Protein AF-A0A939JYM8-F1 (afdb_monomer_lite)

Organism: NCBI:txid2817059

Structure (mmCIF, N/CA/C/O backbone):
data_AF-A0A939JYM8-F1
#
_entry.id   AF-A0A939JYM8-F1
#
loop_
_atom_site.group_PDB
_atom_site.id
_atom_site.type_symbol
_atom_site.label_atom_id
_atom_site.label_alt_id
_atom_site.label_comp_id
_atom_site.label_asym_id
_atom_site.label_entity_id
_atom_site.label_seq_id
_atom_site.pdbx_PDB_ins_code
_atom_site.Cartn_x
_atom_site.Cartn_y
_atom_site.Cartn_z
_atom_site.occupancy
_atom_site.B_iso_or_equiv
_atom_site.auth_seq_id
_atom_site.auth_comp_id
_atom_site.auth_asym_id
_atom_site.auth_atom_id
_atom_site.pdbx_PDB_model_num
ATOM 1 N N . MET A 1 1 ? -61.105 2.558 49.503 1.00 44.53 1 MET A N 1
ATOM 2 C CA . MET A 1 1 ? -59.947 3.460 49.688 1.00 44.53 1 MET A CA 1
ATOM 3 C C . MET A 1 1 ? -58.892 2.733 50.504 1.00 44.53 1 MET A C 1
ATOM 5 O O . MET A 1 1 ? -59.132 2.468 51.673 1.00 44.53 1 MET A O 1
ATOM 9 N N . LYS A 1 2 ? -57.774 2.351 49.883 1.00 36.66 2 LYS A N 1
ATOM 10 C CA . LYS A 1 2 ? -56.548 1.917 50.567 1.00 36.66 2 LYS A CA 1
ATOM 11 C C . LYS A 1 2 ? -55.381 2.245 49.642 1.00 36.66 2 LYS A C 1
ATOM 13 O O . LYS A 1 2 ? -55.124 1.546 48.672 1.00 36.66 2 LYS A O 1
ATOM 18 N N . THR A 1 3 ? -54.771 3.388 49.916 1.00 41.59 3 THR A N 1
ATOM 19 C CA . THR A 1 3 ? -53.534 3.872 49.314 1.00 41.59 3 THR A CA 1
ATOM 20 C C . THR A 1 3 ? -52.394 3.000 49.832 1.00 41.59 3 THR A C 1
ATOM 22 O O . THR A 1 3 ? -52.238 2.877 51.047 1.00 41.59 3 THR A O 1
ATOM 25 N N . GLN A 1 4 ? -51.607 2.390 48.949 1.00 44.94 4 GLN A N 1
ATOM 26 C CA . GLN A 1 4 ? -50.320 1.808 49.323 1.00 44.94 4 GLN A CA 1
ATOM 27 C C . GLN A 1 4 ? -49.233 2.310 48.375 1.00 44.94 4 GLN A C 1
ATOM 29 O O . GLN A 1 4 ? -49.414 2.380 47.162 1.00 44.94 4 GLN A O 1
ATOM 34 N N . LEU A 1 5 ? -48.155 2.756 49.013 1.00 40.38 5 LEU A N 1
ATOM 35 C CA . LEU A 1 5 ? -47.021 3.493 48.481 1.00 40.38 5 LEU A CA 1
ATOM 36 C C . LEU A 1 5 ? -46.129 2.618 47.587 1.00 40.38 5 LEU A C 1
ATOM 38 O O . LEU A 1 5 ? -45.858 1.467 47.922 1.00 40.38 5 LEU A O 1
ATOM 42 N N . LEU A 1 6 ? -45.619 3.201 46.496 1.00 39.09 6 LEU A N 1
ATOM 43 C CA . LEU A 1 6 ? -44.489 2.659 45.738 1.00 39.09 6 LEU A CA 1
ATOM 44 C C . LEU A 1 6 ? -43.197 2.737 46.567 1.00 39.09 6 LEU A C 1
ATOM 46 O O . LEU A 1 6 ? -42.933 3.786 47.159 1.00 39.09 6 LEU A O 1
ATOM 50 N N . PRO A 1 7 ? -42.307 1.737 46.483 1.00 45.88 7 PRO A N 1
ATOM 51 C CA . PRO A 1 7 ? -40.888 1.961 46.686 1.00 45.88 7 PRO A CA 1
ATOM 52 C C . PRO A 1 7 ? -4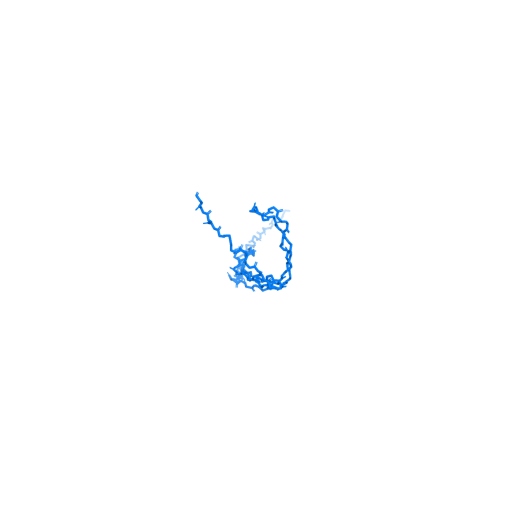0.200 2.245 45.339 1.00 45.88 7 PRO A C 1
ATOM 54 O O . PRO A 1 7 ? -40.140 1.392 44.453 1.00 45.88 7 PRO A O 1
ATOM 57 N N . LEU A 1 8 ? -39.663 3.464 45.205 1.00 43.06 8 LEU A N 1
ATOM 58 C CA . LEU A 1 8 ? -38.592 3.797 44.264 1.00 43.06 8 LEU A CA 1
ATOM 59 C C . LEU A 1 8 ? -37.386 2.902 44.588 1.00 43.06 8 LEU A C 1
ATOM 61 O O . LEU A 1 8 ? -36.743 3.089 45.621 1.00 43.06 8 LEU A O 1
ATOM 65 N N . LEU A 1 9 ? -37.061 1.956 43.710 1.00 34.94 9 LEU A N 1
ATOM 66 C CA . LEU A 1 9 ? -35.791 1.242 43.764 1.00 34.94 9 LEU A CA 1
ATOM 67 C C . LEU A 1 9 ? -34.833 1.908 42.775 1.00 34.94 9 LEU A C 1
ATOM 69 O O . LEU A 1 9 ? -34.888 1.683 41.568 1.00 34.94 9 LEU A O 1
ATOM 73 N N . VAL A 1 10 ? -33.979 2.782 43.303 1.00 42.19 10 VAL A N 1
ATOM 74 C CA . VAL A 1 10 ? -32.815 3.300 42.584 1.00 42.19 10 VAL A CA 1
ATOM 75 C C . VAL A 1 10 ? -31.847 2.131 42.414 1.00 42.19 10 VAL A C 1
ATOM 77 O O . VAL A 1 10 ? -31.205 1.710 43.375 1.00 42.19 10 VAL A O 1
ATOM 80 N N . CYS A 1 11 ? -31.732 1.595 41.200 1.00 32.75 11 CYS A N 1
ATOM 81 C CA . CYS A 1 11 ? -30.647 0.682 40.856 1.00 32.75 11 CYS A CA 1
ATOM 82 C C . CYS A 1 11 ? -29.322 1.462 40.809 1.00 32.75 11 CYS A C 1
ATOM 84 O O . CYS A 1 11 ? -28.841 1.841 39.744 1.00 32.75 11 CYS A O 1
ATOM 86 N N . LEU A 1 12 ? -28.712 1.675 41.980 1.00 41.34 12 LEU A N 1
ATOM 87 C CA . LEU A 1 12 ? -27.259 1.778 42.132 1.00 41.34 12 LEU A CA 1
ATOM 88 C C . LEU A 1 12 ? -26.666 0.375 41.939 1.00 41.34 12 LEU A C 1
ATOM 90 O O . LEU A 1 12 ? -26.198 -0.265 42.876 1.00 41.34 12 LEU A O 1
ATOM 94 N N . THR A 1 13 ? -26.698 -0.136 40.715 1.00 48.91 13 THR A N 1
ATOM 95 C CA . THR A 1 13 ? -25.802 -1.224 40.327 1.00 48.91 13 THR A CA 1
ATOM 96 C C . THR A 1 13 ? -24.778 -0.600 39.418 1.00 48.91 13 THR A C 1
ATOM 98 O O . THR A 1 13 ? -25.074 -0.294 38.263 1.00 48.91 13 THR A O 1
ATOM 101 N N . GLY A 1 14 ? -23.604 -0.343 39.998 1.00 43.94 14 GLY A N 1
ATOM 102 C CA . GLY A 1 14 ? -22.420 0.086 39.282 1.00 43.94 14 GLY A CA 1
ATOM 103 C C . GLY A 1 14 ? -22.277 -0.745 38.020 1.00 43.94 14 GLY A C 1
ATOM 104 O O . GLY A 1 14 ? -21.952 -1.931 38.075 1.00 43.94 14 GLY A O 1
ATOM 105 N N . GLY A 1 15 ? -22.552 -0.111 36.882 1.00 39.03 15 GLY A N 1
ATOM 106 C CA . GLY A 1 15 ? -22.047 -0.594 35.620 1.00 39.03 15 GLY A CA 1
ATOM 107 C C . GLY A 1 15 ? -20.542 -0.579 35.782 1.00 39.03 15 GLY A C 1
ATOM 108 O O . GLY A 1 15 ? -19.943 0.493 35.854 1.00 39.03 15 GLY A O 1
ATOM 109 N N . ALA A 1 16 ? -19.946 -1.761 35.921 1.00 51.94 16 ALA A N 1
ATOM 110 C CA . ALA A 1 16 ? -18.537 -1.926 35.658 1.00 51.94 16 ALA A CA 1
ATOM 111 C C . ALA A 1 16 ? -18.325 -1.322 34.270 1.00 51.94 16 ALA A C 1
ATOM 113 O O . ALA A 1 16 ? -18.762 -1.881 33.263 1.00 51.94 16 ALA A O 1
ATOM 114 N N . ALA A 1 17 ? -17.749 -0.122 34.227 1.00 49.97 17 ALA A N 1
ATOM 115 C CA . ALA A 1 17 ? -17.163 0.393 33.016 1.00 49.97 17 ALA A CA 1
ATOM 116 C C . ALA A 1 17 ? -16.072 -0.620 32.690 1.00 49.97 17 ALA A C 1
ATOM 118 O O . ALA A 1 17 ? -14.997 -0.602 33.288 1.00 49.97 17 ALA A O 1
ATOM 119 N N . PHE A 1 18 ? -16.406 -1.587 31.834 1.00 44.19 18 PHE A N 1
ATOM 120 C CA . PHE A 1 18 ? -15.431 -2.458 31.219 1.00 44.19 18 PHE A CA 1
ATOM 121 C C . PHE A 1 18 ? -14.400 -1.510 30.632 1.00 44.19 18 PHE A C 1
ATOM 123 O O . PHE A 1 18 ? -14.721 -0.721 29.743 1.00 44.19 18 PHE A O 1
ATOM 130 N N . ALA 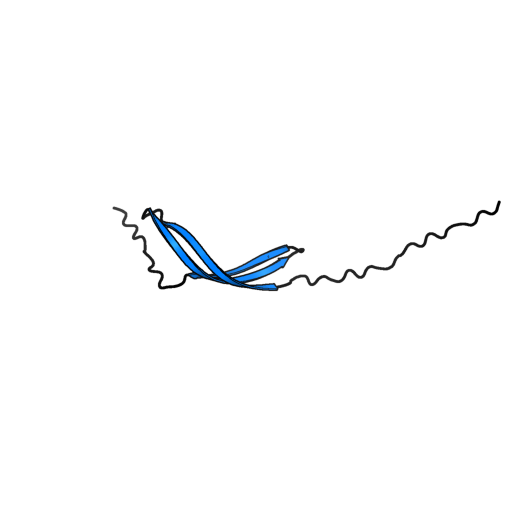A 1 19 ? -13.205 -1.500 31.219 1.00 47.44 19 ALA A N 1
ATOM 131 C CA . ALA A 1 19 ? -12.088 -0.744 30.703 1.00 47.44 19 ALA A CA 1
ATOM 132 C C . ALA A 1 19 ? -11.843 -1.273 29.289 1.00 47.44 19 ALA A C 1
ATOM 134 O O . ALA A 1 19 ? -11.243 -2.329 29.095 1.00 47.44 19 ALA A O 1
ATOM 135 N N . GLN A 1 20 ? -12.420 -0.590 28.304 1.00 49.84 20 GLN A N 1
ATOM 136 C CA . GLN A 1 20 ? -12.250 -0.911 26.905 1.00 49.84 20 GLN A CA 1
ATOM 137 C C . GLN A 1 20 ? -10.765 -0.731 26.623 1.00 49.84 20 GLN A C 1
ATOM 139 O O . GLN A 1 20 ? -10.244 0.369 26.809 1.00 49.84 20 GLN A O 1
ATOM 144 N N . SER A 1 21 ? -10.081 -1.819 26.264 1.00 55.50 21 SER A N 1
ATOM 145 C CA . SER A 1 21 ? -8.641 -1.813 26.018 1.00 55.50 21 SER A CA 1
ATOM 146 C C . SER A 1 21 ? -8.276 -0.629 25.116 1.00 55.50 21 SER A C 1
ATOM 148 O O . SER A 1 21 ? -8.799 -0.465 24.013 1.00 55.50 21 SER A O 1
ATOM 150 N N . THR A 1 22 ? -7.435 0.265 25.634 1.00 62.66 22 THR A N 1
ATOM 151 C CA . THR A 1 22 ? -7.239 1.618 25.090 1.00 62.66 22 THR A CA 1
ATOM 152 C C . THR A 1 22 ? -6.285 1.683 23.899 1.00 62.66 22 THR A C 1
ATOM 154 O O . THR A 1 22 ? -5.984 2.774 23.425 1.00 62.66 22 THR A O 1
ATOM 157 N N . SER A 1 23 ? -5.853 0.545 23.353 1.00 68.31 23 SER A N 1
ATOM 158 C CA . SER A 1 23 ? -5.131 0.507 22.081 1.00 68.31 23 SER A CA 1
ATOM 159 C C . SER A 1 23 ? -5.256 -0.869 21.431 1.00 68.31 23 SER A C 1
ATOM 161 O O . SER A 1 23 ? -4.542 -1.807 21.786 1.00 68.31 23 SER A O 1
ATOM 163 N N . ALA A 1 24 ? -6.168 -0.998 20.471 1.00 87.62 24 ALA A N 1
ATOM 164 C CA . ALA A 1 24 ? -6.169 -2.134 19.555 1.00 87.62 24 ALA A CA 1
ATOM 165 C C . ALA A 1 24 ? -5.272 -1.809 18.355 1.00 87.62 24 ALA A C 1
ATOM 167 O O . ALA A 1 24 ? -5.315 -0.686 17.845 1.00 87.62 24 ALA A O 1
ATOM 168 N N . ILE A 1 25 ? -4.485 -2.788 17.912 1.00 92.69 25 ILE A N 1
ATOM 169 C CA . ILE A 1 25 ? -3.689 -2.717 16.683 1.00 92.69 25 ILE A CA 1
ATOM 170 C C . ILE A 1 25 ? -4.246 -3.750 15.703 1.00 92.69 25 ILE A C 1
ATOM 172 O O . ILE A 1 25 ? -4.577 -4.866 16.106 1.00 92.69 25 ILE A O 1
ATOM 176 N N . ALA A 1 26 ? -4.358 -3.381 14.431 1.00 95.31 26 ALA A N 1
ATOM 177 C CA . ALA A 1 26 ? -4.694 -4.290 13.341 1.00 95.31 26 ALA A CA 1
ATOM 178 C C . ALA A 1 26 ? -3.683 -4.154 12.197 1.00 95.31 26 ALA A C 1
ATOM 180 O O . ALA A 1 26 ? -3.075 -3.099 12.018 1.00 95.31 26 ALA A O 1
ATOM 181 N N . TYR A 1 27 ? -3.518 -5.227 11.427 1.00 95.38 27 TYR A N 1
ATOM 182 C CA . TYR A 1 27 ? -2.605 -5.302 10.289 1.00 95.38 27 TYR A CA 1
ATOM 183 C C . TYR A 1 27 ? -3.405 -5.549 9.013 1.00 95.38 27 TYR A C 1
ATOM 185 O O . TYR A 1 27 ? -4.330 -6.361 9.002 1.00 95.38 27 TYR A O 1
ATOM 193 N N . GLU A 1 28 ? -3.036 -4.859 7.946 1.00 96.81 28 GLU A N 1
ATOM 194 C CA . GLU A 1 28 ? -3.618 -4.983 6.616 1.00 96.81 28 GLU A CA 1
ATOM 195 C C . GLU A 1 28 ? -2.493 -5.231 5.610 1.00 96.81 28 GLU A C 1
ATOM 197 O O . GLU A 1 28 ? -1.456 -4.563 5.641 1.00 96.81 28 GLU A O 1
ATOM 202 N N . TYR A 1 29 ? -2.716 -6.189 4.717 1.00 96.62 29 TYR A N 1
ATOM 203 C CA . TYR A 1 29 ? -1.817 -6.533 3.624 1.00 96.62 29 TYR A CA 1
ATOM 204 C C . TYR A 1 29 ? -2.637 -6.556 2.346 1.00 96.62 29 TYR A C 1
ATOM 206 O O . TYR A 1 29 ? -3.742 -7.102 2.333 1.00 96.62 29 TYR A O 1
ATOM 214 N N . GLY A 1 30 ? -2.102 -5.997 1.270 1.00 96.44 30 GLY A N 1
ATOM 215 C CA . GLY A 1 30 ? -2.826 -5.981 0.011 1.00 96.44 30 GLY A CA 1
ATOM 216 C C . GLY A 1 30 ? -1.996 -5.476 -1.146 1.00 96.44 30 GLY A C 1
ATOM 217 O O . GLY A 1 30 ? -0.801 -5.202 -1.014 1.00 96.44 30 GLY A O 1
ATOM 218 N N . THR A 1 31 ? -2.663 -5.351 -2.285 1.00 97.00 31 THR A N 1
ATOM 2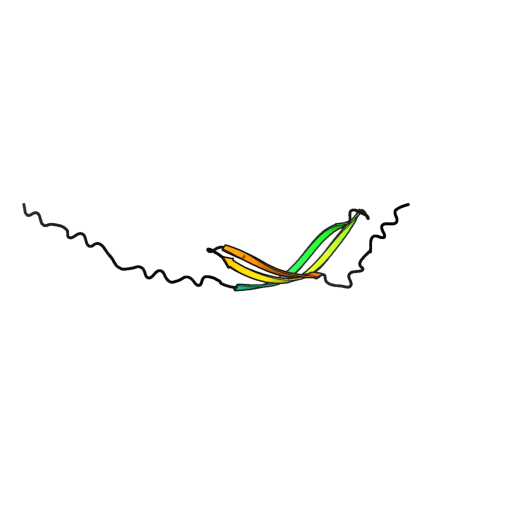19 C CA . THR A 1 31 ? -2.127 -4.700 -3.474 1.00 97.00 31 THR A CA 1
ATOM 220 C C . THR A 1 31 ? -2.776 -3.339 -3.680 1.00 97.00 31 THR A C 1
ATOM 222 O O . THR A 1 31 ? -3.855 -3.055 -3.156 1.00 97.00 31 THR A O 1
ATOM 225 N N . PHE A 1 32 ? -2.089 -2.468 -4.404 1.00 94.56 32 PHE A N 1
ATOM 226 C CA . PHE A 1 32 ? -2.584 -1.151 -4.782 1.00 94.56 32 PHE A CA 1
ATOM 227 C C . PHE A 1 32 ? -2.261 -0.876 -6.247 1.00 94.56 32 PHE A C 1
ATOM 229 O O . PHE A 1 32 ? -1.310 -1.438 -6.782 1.00 94.56 32 PHE A O 1
ATOM 236 N N . ASN A 1 33 ? -3.025 0.026 -6.856 1.00 94.69 33 ASN A N 1
ATOM 237 C CA . ASN A 1 33 ? -2.686 0.671 -8.119 1.00 94.69 33 ASN A CA 1
ATOM 238 C C . ASN A 1 33 ? -2.467 2.171 -7.838 1.00 94.69 33 ASN A C 1
ATOM 240 O O . ASN A 1 33 ? -3.269 2.795 -7.138 1.00 94.69 33 ASN A O 1
ATOM 244 N N . LEU A 1 34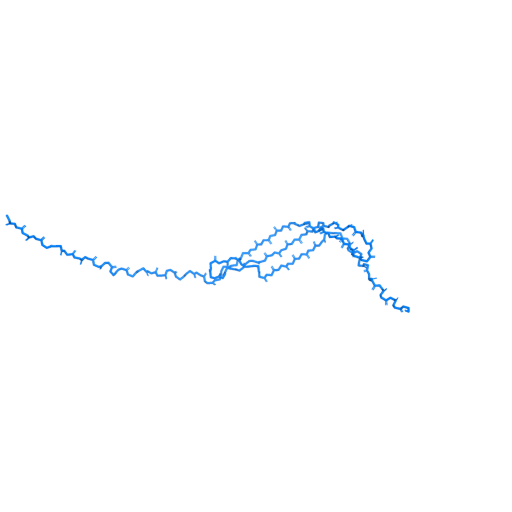 ? -1.351 2.714 -8.321 1.00 90.50 34 LEU A N 1
ATOM 245 C CA . LEU A 1 34 ? -0.978 4.120 -8.266 1.00 90.50 34 LEU A CA 1
ATOM 246 C C . LEU A 1 34 ? -0.932 4.671 -9.692 1.00 90.50 34 LEU A C 1
ATOM 248 O O . LEU A 1 34 ? -0.092 4.254 -10.485 1.00 90.50 34 LEU A O 1
ATOM 252 N N . SER A 1 35 ? -1.778 5.659 -9.969 1.00 91.31 35 SER A N 1
ATOM 253 C CA . SER A 1 35 ? -1.865 6.324 -11.266 1.00 91.31 35 SER A CA 1
ATOM 254 C C . SER A 1 35 ? -1.689 7.836 -11.107 1.00 91.31 35 SER A C 1
ATOM 256 O O . SER A 1 35 ? -2.338 8.448 -10.254 1.00 91.31 35 SER A O 1
ATOM 258 N N . PHE A 1 36 ? -0.769 8.431 -11.871 1.00 89.12 36 PHE A N 1
ATOM 259 C CA . PHE A 1 36 ? -0.487 9.870 -11.857 1.00 89.12 36 PHE A CA 1
ATOM 260 C C . PHE A 1 36 ? 0.168 10.339 -13.158 1.00 89.12 36 PHE A C 1
ATOM 262 O O . PHE A 1 36 ? 0.814 9.567 -13.860 1.00 89.12 36 PHE A O 1
ATOM 269 N N . ASP A 1 37 ? 0.051 11.632 -13.449 1.00 90.38 37 ASP A N 1
ATOM 270 C CA . ASP A 1 37 ? 0.732 12.253 -14.583 1.00 90.38 37 ASP A CA 1
ATOM 271 C C . ASP A 1 37 ? 2.054 12.892 -14.128 1.00 90.38 37 ASP A C 1
ATOM 273 O O . ASP A 1 37 ? 2.096 13.677 -13.177 1.00 90.38 37 ASP A O 1
ATOM 277 N N . SER A 1 38 ? 3.151 12.559 -14.810 1.00 85.94 38 SER A N 1
ATOM 278 C CA . SER A 1 38 ? 4.454 13.197 -14.617 1.00 85.94 38 SER A CA 1
ATOM 279 C C . SER A 1 38 ? 4.458 14.567 -15.291 1.00 85.94 38 SER A C 1
ATOM 281 O O . SER A 1 38 ? 4.447 14.653 -16.517 1.00 85.94 38 SER A O 1
ATOM 283 N N . LEU A 1 39 ? 4.484 15.639 -14.496 1.00 82.31 39 LEU A N 1
ATOM 284 C CA . LEU A 1 39 ? 4.483 17.023 -14.981 1.00 82.31 39 LEU A CA 1
ATOM 285 C C . LEU A 1 39 ? 5.708 17.439 -15.825 1.00 82.31 39 LEU A C 1
ATOM 287 O O . LEU A 1 39 ? 5.505 18.237 -16.740 1.00 82.31 39 LEU A O 1
ATOM 291 N N . PRO A 1 40 ? 6.944 16.942 -15.606 1.00 80.69 40 PRO A N 1
ATOM 292 C CA . PRO A 1 40 ? 8.055 17.288 -16.500 1.00 80.69 40 PRO A CA 1
ATOM 293 C C . PRO A 1 40 ? 7.951 16.623 -17.885 1.00 80.69 40 PRO A C 1
ATOM 295 O O . PRO A 1 40 ? 8.396 17.198 -18.878 1.00 80.69 40 PRO A O 1
ATOM 298 N N . ASP A 1 41 ? 7.302 15.458 -17.984 1.00 82.88 41 ASP A N 1
ATOM 299 C CA . ASP A 1 41 ? 7.293 14.637 -19.204 1.00 82.88 41 ASP A CA 1
ATOM 300 C C . ASP A 1 41 ? 5.917 14.558 -19.893 1.00 82.88 41 ASP A C 1
ATOM 302 O O . ASP A 1 41 ? 5.809 13.982 -20.978 1.00 82.88 41 ASP A O 1
ATOM 306 N N . ASN A 1 42 ? 4.855 15.050 -19.242 1.00 85.88 42 ASN A N 1
ATOM 307 C CA . ASN A 1 42 ? 3.444 14.785 -19.567 1.00 85.88 42 ASN A CA 1
ATOM 308 C C . ASN A 1 42 ? 3.133 13.294 -19.803 1.00 85.88 42 ASN A C 1
ATOM 310 O O . ASN A 1 42 ? 2.259 12.938 -20.597 1.00 85.88 42 ASN A O 1
ATOM 314 N N . LYS A 1 43 ? 3.865 12.399 -19.135 1.00 87.75 43 LYS A N 1
ATOM 315 C CA . LYS A 1 43 ? 3.644 10.954 -19.236 1.00 87.75 43 LYS A CA 1
ATOM 316 C C . LYS A 1 43 ? 2.665 10.504 -18.170 1.00 87.75 43 LYS A C 1
ATOM 318 O O . LYS A 1 43 ? 2.874 10.787 -16.994 1.00 87.75 43 LYS A O 1
ATOM 323 N N . HIS A 1 44 ? 1.669 9.734 -18.588 1.00 89.44 44 HIS A N 1
ATOM 324 C CA . HIS A 1 44 ? 0.829 8.988 -17.667 1.00 89.44 44 HIS A CA 1
ATOM 325 C C . HIS A 1 44 ? 1.611 7.807 -17.090 1.00 89.44 44 HIS A C 1
ATOM 327 O O . HIS A 1 44 ? 2.212 7.028 -17.837 1.00 89.44 44 HIS A O 1
ATOM 333 N N . ILE A 1 45 ? 1.610 7.687 -15.770 1.00 86.25 45 ILE A N 1
ATOM 334 C CA . ILE A 1 45 ? 2.257 6.616 -15.022 1.00 86.25 45 ILE A CA 1
ATOM 335 C C . ILE A 1 45 ? 1.166 5.811 -14.321 1.00 86.25 45 ILE A C 1
ATOM 337 O O . ILE A 1 45 ? 0.338 6.381 -13.619 1.00 86.25 45 ILE A O 1
ATOM 341 N N . ASP A 1 46 ? 1.196 4.491 -14.501 1.00 91.19 46 ASP A N 1
ATOM 342 C CA . ASP A 1 46 ? 0.331 3.520 -13.826 1.00 91.19 46 ASP A CA 1
ATOM 343 C C . ASP A 1 46 ? 1.211 2.390 -13.271 1.00 91.19 46 ASP A C 1
ATOM 345 O O . ASP A 1 46 ? 1.997 1.768 -13.999 1.00 91.19 46 ASP A O 1
ATOM 349 N N . HIS A 1 47 ? 1.129 2.169 -11.961 1.00 89.56 47 HIS A N 1
ATOM 350 C CA . HIS A 1 47 ? 1.934 1.196 -11.241 1.00 89.56 47 HIS A CA 1
ATOM 351 C C . HIS A 1 47 ? 1.110 0.398 -10.240 1.00 89.56 47 HIS A C 1
ATOM 353 O O . HIS A 1 47 ? 0.532 0.942 -9.302 1.00 89.56 47 HIS A O 1
ATOM 359 N N . GLU A 1 48 ? 1.169 -0.924 -10.363 1.00 94.75 48 GLU A N 1
ATOM 360 C CA . GLU A 1 48 ? 0.706 -1.833 -9.322 1.00 94.75 48 GLU A CA 1
ATOM 361 C C . GLU A 1 48 ? 1.805 -2.060 -8.271 1.00 94.75 48 GLU A C 1
ATOM 363 O O . GLU A 1 48 ? 3.004 -2.028 -8.568 1.00 94.75 48 GLU A O 1
ATOM 368 N N . GLY A 1 49 ? 1.415 -2.314 -7.028 1.00 94.75 49 GLY A N 1
ATOM 369 C CA . GLY A 1 49 ? 2.339 -2.679 -5.965 1.00 94.75 49 GLY A CA 1
ATOM 370 C C . GLY A 1 49 ? 1.672 -3.422 -4.823 1.00 94.75 49 GLY A C 1
ATOM 371 O O . GLY A 1 49 ? 0.470 -3.678 -4.833 1.00 94.75 49 GLY A O 1
ATOM 372 N N . ALA A 1 50 ? 2.468 -3.744 -3.808 1.00 96.44 50 ALA A N 1
ATOM 373 C CA . ALA A 1 50 ? 2.000 -4.336 -2.561 1.00 96.44 50 ALA A CA 1
ATOM 374 C C . ALA A 1 50 ? 2.240 -3.393 -1.383 1.00 96.44 50 ALA A C 1
ATOM 376 O O . ALA A 1 50 ? 3.198 -2.613 -1.374 1.00 96.44 50 ALA A O 1
ATOM 377 N N . TYR A 1 51 ? 1.391 -3.492 -0.367 1.00 96.19 51 TYR A N 1
ATOM 378 C CA . TYR A 1 51 ? 1.542 -2.731 0.861 1.00 96.19 51 TYR A CA 1
ATOM 379 C C . TYR A 1 51 ? 1.322 -3.585 2.107 1.00 96.19 51 TYR A C 1
ATOM 381 O O . TYR A 1 51 ? 0.629 -4.605 2.092 1.00 96.19 51 TYR A O 1
ATOM 389 N N . ILE A 1 52 ? 1.907 -3.105 3.199 1.00 97.00 52 ILE A N 1
ATOM 390 C CA . ILE A 1 52 ? 1.563 -3.470 4.568 1.00 97.00 52 ILE A CA 1
ATOM 391 C C . ILE A 1 52 ? 1.214 -2.184 5.313 1.00 97.00 52 ILE A C 1
ATOM 393 O O . ILE A 1 52 ? 1.934 -1.186 5.222 1.00 97.00 52 ILE A O 1
ATOM 397 N N . ARG A 1 53 ? 0.105 -2.195 6.047 1.00 97.19 53 ARG A N 1
ATOM 398 C CA . ARG A 1 53 ? -0.357 -1.057 6.841 1.00 97.19 53 ARG A CA 1
ATOM 399 C C . ARG A 1 53 ? -0.816 -1.517 8.214 1.00 97.19 53 ARG A C 1
ATOM 401 O O . ARG A 1 53 ? -1.455 -2.558 8.349 1.00 97.19 53 ARG A O 1
ATOM 408 N N . THR A 1 54 ? -0.485 -0.738 9.233 1.00 96.44 54 THR A N 1
ATOM 409 C CA . THR A 1 54 ? -0.982 -0.918 10.593 1.00 96.44 54 THR A CA 1
ATOM 410 C C . THR A 1 54 ? -2.041 0.126 10.905 1.00 96.44 54 THR A C 1
ATOM 412 O O . THR A 1 54 ? -1.963 1.285 10.490 1.00 96.44 54 THR A O 1
ATOM 415 N N . TRP A 1 55 ? -3.041 -0.303 11.660 1.00 96.75 55 TRP A N 1
ATOM 416 C CA . TRP A 1 55 ? -4.143 0.520 12.124 1.00 96.75 55 TRP A CA 1
ATOM 417 C C . TRP A 1 55 ? -4.143 0.533 13.642 1.00 96.75 55 TRP A C 1
ATOM 419 O O . TRP A 1 55 ? -4.028 -0.520 14.270 1.00 96.75 55 TRP A O 1
ATOM 429 N N . ARG A 1 56 ? -4.317 1.710 14.234 1.00 94.94 56 ARG A N 1
ATOM 430 C CA . ARG A 1 56 ? -4.393 1.901 15.681 1.00 94.94 56 ARG A CA 1
ATOM 431 C C . ARG A 1 56 ? -5.754 2.467 16.045 1.00 94.94 56 ARG A C 1
ATOM 433 O O . ARG A 1 56 ? -6.215 3.433 15.437 1.00 94.94 56 ARG A O 1
ATOM 440 N N . LYS A 1 57 ? -6.421 1.847 17.019 1.00 94.12 57 LYS A N 1
ATOM 441 C CA . LYS A 1 57 ? -7.712 2.330 17.509 1.00 94.12 57 LYS A CA 1
ATOM 442 C C . LYS A 1 57 ? -7.505 3.357 18.613 1.00 94.12 57 LYS A C 1
ATOM 444 O O . LYS A 1 57 ? -7.071 2.998 19.705 1.00 94.12 57 LYS A O 1
ATOM 449 N N . GLU A 1 58 ? -7.880 4.604 18.356 1.00 91.19 58 GLU A N 1
ATOM 450 C CA . GLU A 1 58 ? -7.879 5.692 19.333 1.00 91.19 58 GLU A CA 1
ATOM 451 C C . GLU A 1 58 ? -9.294 6.234 19.522 1.00 91.19 58 GLU A C 1
ATOM 453 O O . GLU A 1 58 ? -9.980 6.549 18.553 1.00 91.19 58 GLU A O 1
ATOM 458 N N . LYS A 1 59 ? -9.757 6.346 20.775 1.00 90.06 59 LYS A N 1
ATOM 459 C CA . LYS A 1 59 ? -11.082 6.915 21.109 1.00 90.06 59 LYS A CA 1
ATOM 460 C C . LYS A 1 59 ? -12.238 6.324 20.277 1.00 90.06 59 LYS A C 1
ATOM 462 O O . LYS A 1 59 ? -13.188 7.014 19.925 1.00 90.06 59 LYS A O 1
ATOM 467 N N . GLY A 1 60 ? -12.154 5.033 19.951 1.00 89.62 60 GLY A N 1
ATOM 468 C CA . GLY A 1 60 ? -13.167 4.333 19.158 1.00 89.62 60 GLY A CA 1
ATOM 469 C C . GLY A 1 60 ? -12.977 4.395 17.637 1.00 89.62 60 GLY A C 1
ATOM 470 O O . GLY A 1 60 ? -13.652 3.639 16.941 1.00 89.62 60 GLY A O 1
ATOM 471 N N . GLN A 1 61 ? -12.048 5.205 17.128 1.00 92.75 61 GLN A N 1
ATOM 472 C CA . GLN A 1 61 ? -11.768 5.382 15.701 1.00 92.75 61 GLN A CA 1
ATOM 473 C C . GLN A 1 61 ? -10.500 4.637 15.285 1.00 92.75 61 GLN A C 1
ATOM 475 O O . GLN A 1 61 ? -9.542 4.572 16.049 1.00 92.75 61 GLN A O 1
ATOM 480 N N . TRP A 1 62 ? -10.490 4.078 14.077 1.00 94.50 62 TRP A N 1
ATOM 481 C CA . TRP A 1 62 ? -9.301 3.463 13.490 1.00 94.50 62 TRP A CA 1
ATOM 482 C C . TRP A 1 62 ? -8.517 4.504 12.698 1.00 94.50 62 TRP A C 1
ATOM 484 O O . TRP A 1 62 ? -9.058 5.118 11.780 1.00 94.50 62 TRP A O 1
ATOM 494 N N . LEU A 1 63 ? -7.250 4.686 13.055 1.00 94.62 63 LEU A N 1
ATOM 495 C CA . LEU A 1 63 ? -6.317 5.594 12.397 1.00 94.62 63 LEU A CA 1
ATOM 496 C C . LEU A 1 63 ? -5.181 4.781 11.778 1.00 94.62 63 LEU A C 1
ATOM 498 O O . LEU A 1 63 ? -4.750 3.783 12.359 1.00 94.62 63 LEU A O 1
ATOM 502 N N . ALA A 1 64 ? -4.705 5.192 10.604 1.00 94.50 64 ALA A N 1
ATOM 503 C CA . ALA A 1 64 ? -3.495 4.613 10.030 1.0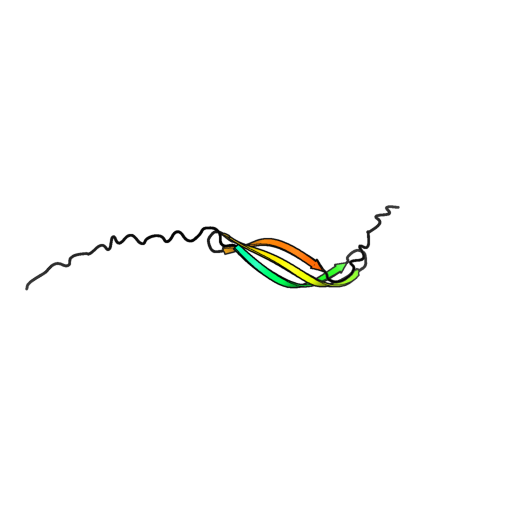0 94.50 64 ALA A CA 1
ATOM 504 C C . ALA A 1 64 ? -2.293 5.020 10.894 1.00 94.50 64 ALA A C 1
ATOM 506 O O . ALA A 1 64 ? -2.145 6.195 11.227 1.00 94.50 64 ALA A O 1
ATOM 507 N N . ASP A 1 65 ? -1.465 4.048 11.267 1.00 94.31 65 ASP A N 1
ATOM 508 C CA . ASP A 1 65 ? -0.329 4.246 12.171 1.00 94.31 65 ASP A CA 1
ATOM 509 C C . ASP A 1 65 ? 0.992 4.201 11.391 1.00 94.31 65 ASP A C 1
ATOM 511 O O . ASP A 1 65 ? 1.749 5.168 11.382 1.00 94.31 65 ASP A O 1
ATOM 515 N N . ILE A 1 66 ? 1.230 3.114 10.649 1.00 94.56 66 ILE A N 1
ATOM 516 C CA . ILE A 1 66 ? 2.384 2.947 9.757 1.00 94.56 66 ILE A CA 1
ATOM 517 C C . ILE A 1 66 ? 1.904 2.350 8.434 1.00 94.56 66 ILE A C 1
ATOM 519 O O . ILE A 1 66 ? 1.053 1.463 8.422 1.00 94.56 66 ILE A O 1
ATOM 523 N N . ALA A 1 67 ? 2.464 2.794 7.309 1.00 94.75 67 ALA A N 1
ATOM 524 C CA . ALA A 1 67 ? 2.232 2.184 6.005 1.00 94.75 67 ALA A CA 1
ATOM 525 C C . ALA A 1 67 ? 3.544 2.072 5.223 1.00 94.75 67 ALA A C 1
ATOM 527 O O . ALA A 1 67 ? 4.272 3.052 5.075 1.00 94.75 67 ALA A O 1
ATOM 528 N N . PHE A 1 68 ? 3.821 0.882 4.696 1.00 94.94 68 PHE A N 1
ATOM 529 C CA . PHE A 1 68 ? 4.900 0.639 3.745 1.00 94.94 68 PHE A CA 1
ATOM 530 C C . PHE A 1 68 ? 4.292 0.179 2.428 1.00 94.94 68 PHE A C 1
ATOM 532 O O . PHE A 1 68 ? 3.479 -0.744 2.407 1.00 94.94 68 PHE A O 1
ATOM 539 N N . MET A 1 69 ? 4.698 0.810 1.331 1.00 94.06 69 MET A N 1
ATOM 540 C CA . MET A 1 69 ? 4.196 0.526 -0.011 1.00 94.06 69 MET A CA 1
ATOM 541 C C . MET A 1 69 ? 5.383 0.307 -0.940 1.00 94.06 69 MET A C 1
ATOM 543 O O . MET A 1 69 ? 6.348 1.072 -0.913 1.00 94.06 69 MET A O 1
ATOM 547 N N . ARG A 1 70 ? 5.323 -0.745 -1.752 1.00 92.31 70 ARG A N 1
ATOM 548 C CA . ARG A 1 70 ? 6.366 -1.088 -2.715 1.00 92.31 70 ARG A CA 1
ATOM 549 C C . ARG A 1 70 ? 5.731 -1.347 -4.082 1.00 92.31 70 ARG A C 1
ATOM 551 O O . ARG A 1 70 ? 5.045 -2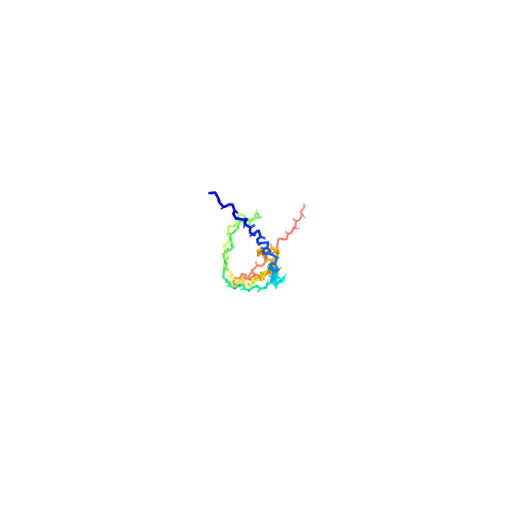.362 -4.222 1.00 92.31 70 ARG A O 1
ATOM 558 N N . PRO A 1 71 ? 5.972 -0.481 -5.081 1.00 91.56 71 PRO A N 1
ATOM 559 C CA . PRO A 1 71 ? 5.627 -0.770 -6.468 1.00 91.56 71 PRO A CA 1
ATOM 560 C C . PRO A 1 71 ? 6.303 -2.056 -6.955 1.00 91.56 71 PRO A C 1
ATOM 562 O O . PRO A 1 71 ? 7.415 -2.391 -6.530 1.00 91.56 71 PRO A O 1
ATOM 565 N N . PHE A 1 72 ? 5.633 -2.792 -7.835 1.00 89.88 72 PHE A N 1
ATOM 566 C CA . PHE A 1 72 ? 6.223 -3.944 -8.503 1.00 89.88 72 PHE A CA 1
ATOM 567 C C . PHE A 1 72 ? 7.186 -3.502 -9.616 1.00 89.88 72 PHE A C 1
ATOM 569 O O . PHE A 1 72 ? 7.060 -2.426 -10.192 1.00 89.88 72 PHE A O 1
ATOM 576 N N . GLY A 1 73 ? 8.154 -4.365 -9.937 1.00 81.81 73 GLY A N 1
ATOM 577 C CA . GLY A 1 73 ? 9.122 -4.131 -11.011 1.00 81.81 73 GLY A CA 1
ATOM 578 C C . GLY A 1 73 ? 10.334 -3.275 -10.622 1.00 81.81 73 GLY A C 1
ATOM 579 O O . GLY A 1 73 ? 10.533 -2.905 -9.464 1.00 81.81 73 GLY A O 1
ATOM 580 N N . ASN A 1 74 ? 11.190 -3.010 -11.612 1.00 68.44 74 ASN A N 1
ATOM 581 C CA . ASN A 1 74 ? 12.342 -2.124 -11.466 1.00 68.44 74 ASN A CA 1
ATOM 582 C C . ASN A 1 74 ? 11.892 -0.683 -11.698 1.00 68.44 74 ASN A C 1
ATOM 584 O O . ASN A 1 74 ? 11.606 -0.295 -12.828 1.00 68.44 74 ASN A O 1
ATOM 588 N N . MET A 1 75 ? 11.867 0.116 -10.634 1.00 63.53 75 MET A N 1
ATOM 589 C CA . MET A 1 75 ? 11.684 1.557 -10.765 1.00 63.53 75 MET A CA 1
ATOM 590 C C . MET A 1 75 ? 12.970 2.157 -11.336 1.00 63.53 75 MET A C 1
ATOM 592 O O . MET A 1 75 ? 13.975 2.278 -10.633 1.00 63.53 75 MET A O 1
ATOM 596 N N . THR A 1 76 ? 12.964 2.524 -12.615 1.00 61.25 76 THR A N 1
ATOM 597 C CA . THR A 1 76 ? 14.002 3.405 -13.152 1.00 61.25 76 THR A CA 1
ATOM 598 C C . THR A 1 76 ? 13.715 4.804 -12.630 1.00 61.25 76 THR A C 1
ATOM 600 O O . THR A 1 76 ? 12.804 5.476 -13.105 1.00 61.25 76 THR A O 1
ATOM 603 N N . LEU A 1 77 ? 14.468 5.228 -11.615 1.00 59.22 77 LEU A N 1
ATOM 604 C CA . LEU A 1 77 ? 14.436 6.609 -11.149 1.00 59.22 77 LEU A CA 1
ATOM 605 C C . LEU A 1 77 ? 14.951 7.491 -12.290 1.00 59.22 77 LEU A C 1
ATOM 607 O O . LEU A 1 77 ? 16.143 7.482 -12.595 1.00 59.22 77 LEU A O 1
ATOM 611 N N . VAL A 1 78 ? 14.055 8.228 -12.942 1.00 59.28 78 VAL A N 1
ATOM 612 C CA . VAL A 1 78 ? 14.458 9.316 -13.831 1.00 59.28 78 VAL A CA 1
ATOM 613 C C . VAL A 1 78 ? 14.872 10.457 -12.912 1.00 59.28 78 VAL A C 1
ATOM 615 O O . VAL A 1 78 ? 14.032 11.174 -12.379 1.00 59.28 78 VAL A O 1
ATOM 618 N N . ALA A 1 79 ? 16.171 10.561 -12.632 1.00 56.03 79 ALA A N 1
ATOM 619 C CA . ALA A 1 79 ? 16.703 11.733 -11.960 1.00 56.03 79 ALA A CA 1
ATOM 620 C C . ALA A 1 79 ? 16.507 12.925 -12.902 1.00 56.03 79 ALA A C 1
ATOM 622 O O . ALA A 1 79 ? 17.104 12.976 -13.978 1.00 56.03 79 ALA A O 1
ATOM 623 N N . GLU A 1 80 ? 15.643 13.858 -12.516 1.00 53.38 80 GLU A N 1
ATOM 624 C CA . GLU A 1 80 ? 15.512 15.143 -13.186 1.00 53.38 80 GLU A CA 1
ATOM 625 C C . GLU A 1 80 ? 16.826 15.904 -12.968 1.00 53.38 80 GLU A C 1
ATOM 627 O O . GLU A 1 80 ? 17.095 16.450 -11.898 1.00 53.38 80 GLU A O 1
ATOM 632 N N . THR A 1 81 ? 17.723 15.851 -13.954 1.00 50.53 81 THR A N 1
ATOM 633 C CA . THR A 1 81 ? 18.903 16.716 -13.980 1.00 50.53 81 THR A CA 1
ATOM 634 C C . THR A 1 81 ? 18.423 18.143 -14.203 1.00 50.53 81 THR A C 1
ATOM 636 O O . THR A 1 81 ? 18.140 18.537 -15.333 1.00 50.53 81 THR A O 1
ATOM 639 N N . ASP A 1 82 ? 18.342 18.912 -13.119 1.00 51.72 82 ASP A N 1
ATOM 640 C CA . ASP A 1 82 ? 18.152 20.362 -13.128 1.00 51.72 82 ASP A CA 1
ATOM 641 C C . ASP A 1 82 ? 19.404 21.032 -13.726 1.00 51.72 82 ASP A C 1
ATOM 643 O O . ASP A 1 82 ? 20.273 21.562 -13.031 1.00 51.72 82 ASP A O 1
ATOM 647 N N . THR A 1 83 ? 19.566 20.944 -15.047 1.00 48.94 83 THR A N 1
ATOM 648 C CA . THR A 1 83 ? 20.534 21.768 -15.771 1.00 48.94 83 THR A CA 1
ATOM 649 C C . THR A 1 83 ? 19.907 23.130 -16.019 1.00 48.94 83 THR A C 1
ATOM 651 O O . THR A 1 83 ? 19.372 23.392 -17.099 1.00 48.94 83 THR A O 1
ATOM 654 N N . LYS A 1 84 ? 20.003 24.015 -15.023 1.00 46.00 84 LYS A N 1
ATOM 655 C CA . LYS A 1 84 ? 19.902 25.457 -15.262 1.00 46.00 84 LYS A CA 1
ATOM 656 C C . LYS A 1 84 ? 21.004 25.870 -16.240 1.00 46.00 84 LYS A C 1
ATOM 658 O O . LYS A 1 84 ? 22.189 25.713 -15.946 1.00 46.00 84 LYS A O 1
ATOM 663 N N . LYS A 1 85 ? 20.587 26.363 -17.404 1.00 41.12 85 LYS A N 1
ATOM 664 C CA . LYS A 1 85 ? 21.410 27.134 -18.339 1.00 41.12 85 LYS A CA 1
ATOM 665 C C . LYS A 1 85 ? 21.255 28.619 -18.048 1.00 41.12 85 LYS A C 1
ATOM 667 O O . LYS A 1 85 ? 20.128 29.013 -17.675 1.00 41.12 85 LYS A O 1
#

Foldseek 3Di:
DDDDDDDDDDPPPDPPPPPPPAKDKDKDKDKDWDWDADPVVRDTDIFIWIKIWMWIAHPNDTDTDDMDIDTDDDDPPPPPPPPDD

pLDDT: mean 74.27, std 22.33, range [32.75, 97.19]

Sequence (85 aa):
MKTQLLPLLVCLTGGAAFAQSTSAIAYEYGTFNLSFDSLPDNKHIDHEGAYIRTWRKEKGQWLADIAFMRPFGNMTLVAETDTKK

Radius of gyration: 29.25 Å; chains: 1; bounding box: 81×34×70 Å

Secondary structure (DSSP, 8-state):
---------------------S--EEEEEEEEEEEEEETTTTEEEEEEEEEEEEEEEETTEEEEEEEEEEESS------------